Protein AF-A0A4R9EHZ3-F1 (afdb_monomer_lite)

Foldseek 3Di:
DDDDDDDDDDDDPDPDDDPPPPDPPPPPPPPPDPCDPVNDDDPDDDDDDQQAANAEWEADPVRDIHGHHQVNQDPVVVVVFFGDWAHWYAAPQKIWTWTFGPPPDQWTWIWIQHNVGDTDIDIDGDDVPRDRDFHYWDADNQRQWIWTDDDPDPPDIDIDGRPPSHPVD

pLDDT: mean 84.1, std 20.17, range [37.97, 98.62]

Sequence (169 aa):
MTPLKTSAKASAALLGAVALALASGTGARADTAPRSPGGWQESGSSTVNSLTGSQGLASRADGSLLYRGLGSIAVDLRIKGWSHIGDPDIADGHTVDAYQGGDDAKSKMFAVTTPDGKRHLYEHQLDAGEKLNNSFASVSPDNQWLVSGEWGDQSRLQVFPAPLLNPST

Structure (mmCIF, N/CA/C/O backbone):
data_AF-A0A4R9EHZ3-F1
#
_entry.id   AF-A0A4R9EHZ3-F1
#
loop_
_atom_site.group_PDB
_atom_site.id
_atom_site.type_symbol
_atom_site.label_atom_id
_atom_site.label_alt_id
_atom_site.label_comp_id
_atom_site.label_asym_id
_atom_site.label_entity_id
_atom_site.label_seq_id
_atom_site.pdbx_PDB_ins_code
_atom_site.Cartn_x
_atom_site.Cartn_y
_atom_site.Cartn_z
_atom_site.occu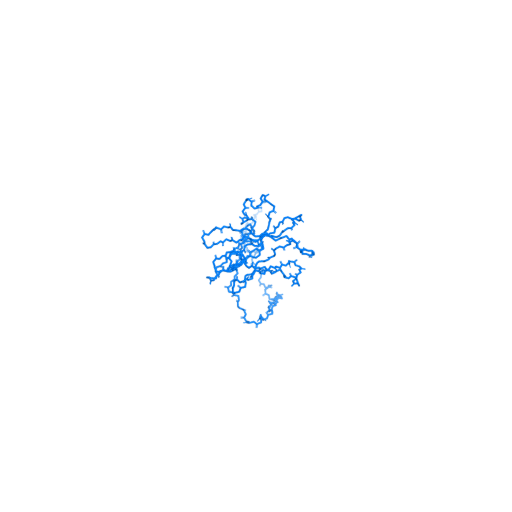pancy
_atom_site.B_iso_or_equiv
_atom_site.auth_seq_id
_atom_site.auth_comp_id
_atom_site.auth_asym_id
_atom_site.auth_atom_id
_atom_site.pdbx_PDB_model_num
ATOM 1 N N . MET A 1 1 ? 63.261 48.990 -52.509 1.00 40.75 1 MET A N 1
ATOM 2 C CA . MET A 1 1 ? 62.897 47.683 -53.098 1.00 40.75 1 MET A CA 1
ATOM 3 C C . MET A 1 1 ? 63.524 46.613 -52.228 1.00 40.75 1 MET A C 1
ATOM 5 O O . MET A 1 1 ? 64.735 46.458 -52.243 1.00 40.75 1 MET A O 1
ATOM 9 N N . THR A 1 2 ? 62.707 45.964 -51.405 1.00 37.97 2 THR A N 1
ATOM 10 C CA . THR A 1 2 ? 63.131 45.006 -50.376 1.00 37.97 2 THR A CA 1
ATOM 11 C C . THR A 1 2 ? 62.289 43.748 -50.578 1.00 37.97 2 THR A C 1
ATOM 13 O O . THR A 1 2 ? 61.068 43.892 -50.653 1.00 37.97 2 THR A O 1
ATOM 16 N N . PRO A 1 3 ? 62.859 42.537 -50.704 1.00 41.09 3 PRO A N 1
ATOM 17 C CA . PRO A 1 3 ? 62.046 41.340 -50.824 1.00 41.09 3 PRO A CA 1
ATOM 18 C C . PRO A 1 3 ? 61.682 40.838 -49.424 1.00 41.09 3 PRO A C 1
ATOM 20 O O . PRO A 1 3 ? 62.555 40.511 -48.619 1.00 41.09 3 PRO A O 1
ATOM 23 N N . LEU A 1 4 ? 60.384 40.768 -49.137 1.00 39.38 4 LEU A N 1
ATOM 24 C CA . LEU A 1 4 ? 59.866 40.064 -47.971 1.00 39.38 4 LEU A CA 1
ATOM 25 C C . LEU A 1 4 ? 59.838 38.568 -48.316 1.00 39.38 4 LEU A C 1
ATOM 27 O O . LEU A 1 4 ? 59.093 38.142 -49.197 1.00 39.38 4 LEU A O 1
ATOM 31 N N . LYS A 1 5 ? 60.689 37.772 -47.664 1.00 38.59 5 LYS A N 1
ATOM 32 C CA . LYS A 1 5 ? 60.653 36.310 -47.779 1.00 38.59 5 LYS A CA 1
ATOM 33 C C . LYS A 1 5 ? 59.481 35.781 -46.958 1.00 38.59 5 LYS A C 1
ATOM 35 O O . LYS A 1 5 ? 59.491 35.861 -45.734 1.00 38.59 5 LYS A O 1
ATOM 40 N N . THR A 1 6 ? 58.493 35.212 -47.634 1.00 49.00 6 THR A N 1
ATOM 41 C CA . THR A 1 6 ? 57.452 34.383 -47.028 1.00 49.00 6 THR A CA 1
ATOM 42 C C . THR A 1 6 ? 58.074 33.064 -46.578 1.00 49.00 6 THR A C 1
ATOM 44 O O . THR A 1 6 ? 58.763 32.387 -47.339 1.00 49.00 6 THR A O 1
ATOM 47 N N . SER A 1 7 ? 57.848 32.675 -45.330 1.00 44.94 7 SER A N 1
ATOM 48 C CA . SER A 1 7 ? 58.143 31.325 -44.853 1.00 44.94 7 SER A CA 1
ATOM 49 C C . SER A 1 7 ? 56.995 30.889 -43.964 1.00 44.94 7 SER A C 1
ATOM 51 O O . SER A 1 7 ? 56.930 31.232 -42.788 1.00 44.94 7 SER A O 1
ATOM 53 N N . ALA A 1 8 ? 56.061 30.160 -44.572 1.00 48.97 8 ALA A N 1
ATOM 54 C CA . ALA A 1 8 ? 55.054 29.404 -43.859 1.00 48.97 8 ALA A CA 1
ATOM 55 C C . ALA A 1 8 ? 55.763 28.358 -42.989 1.00 48.97 8 ALA A C 1
ATOM 57 O O . ALA A 1 8 ? 56.444 27.471 -43.505 1.00 48.97 8 ALA A O 1
ATOM 58 N N . LYS A 1 9 ? 55.614 28.463 -41.669 1.00 42.34 9 LYS A N 1
ATOM 59 C CA . LYS A 1 9 ? 55.839 27.338 -40.765 1.00 42.34 9 LYS A CA 1
ATOM 60 C C . LYS A 1 9 ? 54.541 27.066 -40.030 1.00 42.34 9 LYS A C 1
ATOM 62 O O . LYS A 1 9 ? 54.031 27.896 -39.285 1.00 42.34 9 LYS A O 1
ATOM 67 N N . ALA A 1 10 ? 54.003 25.912 -40.389 1.00 40.34 10 ALA A N 1
ATOM 68 C CA . ALA A 1 10 ? 52.761 25.342 -39.943 1.00 40.34 10 ALA A CA 1
ATOM 69 C C . ALA A 1 10 ? 52.733 25.127 -38.426 1.00 40.34 10 ALA A C 1
ATOM 71 O O . ALA A 1 10 ? 53.728 24.752 -37.809 1.00 40.34 10 ALA A O 1
ATOM 72 N N . SER A 1 11 ? 51.541 25.359 -37.882 1.00 49.00 11 SER A N 1
ATOM 73 C CA . SER A 1 11 ? 50.850 24.556 -36.877 1.00 49.00 11 SER A CA 1
ATOM 74 C C . SER A 1 11 ? 51.646 23.401 -36.265 1.00 49.00 11 SER A C 1
ATOM 76 O O . SER A 1 11 ? 51.744 22.345 -36.878 1.00 49.00 11 SER A O 1
ATOM 78 N N . ALA A 1 12 ? 52.126 23.576 -35.034 1.00 43.66 12 ALA A N 1
ATOM 79 C CA . ALA A 1 12 ? 52.355 22.489 -34.072 1.00 43.66 12 ALA A CA 1
ATOM 80 C C . ALA A 1 12 ? 52.819 23.073 -32.726 1.00 43.66 12 ALA A C 1
ATOM 82 O O . ALA A 1 12 ? 53.959 22.889 -32.316 1.00 43.66 12 ALA A O 1
ATOM 83 N N . ALA A 1 13 ? 51.961 23.828 -32.040 1.00 41.97 13 ALA A N 1
ATOM 84 C CA . ALA A 1 13 ? 52.253 24.268 -30.674 1.00 41.97 13 ALA A CA 1
ATOM 85 C C . ALA A 1 13 ? 50.963 24.470 -29.869 1.00 41.97 13 ALA A C 1
ATOM 87 O O . ALA A 1 13 ? 50.714 25.553 -29.355 1.00 41.97 13 ALA A O 1
ATOM 88 N N . LEU A 1 14 ? 50.108 23.443 -29.799 1.00 42.41 14 LEU A N 1
ATOM 89 C CA . LEU A 1 14 ? 49.039 23.405 -28.789 1.00 42.41 14 LEU A CA 1
ATOM 90 C C . LEU A 1 14 ? 48.565 21.984 -28.439 1.00 42.41 14 LEU A C 1
ATOM 92 O O . LEU A 1 14 ? 47.396 21.768 -28.147 1.00 42.41 14 LEU A O 1
ATOM 96 N N . LEU A 1 15 ? 49.462 20.998 -28.478 1.00 46.69 15 LEU A N 1
ATOM 97 C CA . LEU A 1 15 ? 49.176 19.616 -28.080 1.00 46.69 15 LEU A CA 1
ATOM 98 C C . LEU A 1 15 ? 50.402 19.055 -27.356 1.00 46.69 15 LEU A C 1
ATOM 100 O O . LEU A 1 15 ? 51.258 18.429 -27.971 1.00 46.69 15 LEU A O 1
ATOM 104 N N . GLY A 1 16 ? 50.526 19.326 -26.058 1.00 44.03 16 GLY A N 1
ATOM 105 C CA . GLY A 1 16 ? 51.594 18.715 -25.268 1.00 44.03 16 GLY A CA 1
ATOM 106 C C . GLY A 1 16 ? 51.901 19.425 -23.962 1.00 44.03 16 GLY A C 1
ATOM 107 O O . GLY A 1 16 ? 52.978 19.989 -23.851 1.00 44.03 16 GLY A O 1
ATOM 108 N N . ALA A 1 17 ? 50.970 19.404 -22.999 1.00 43.56 17 ALA A N 1
ATOM 109 C CA . ALA A 1 17 ? 51.277 19.538 -21.562 1.00 43.56 1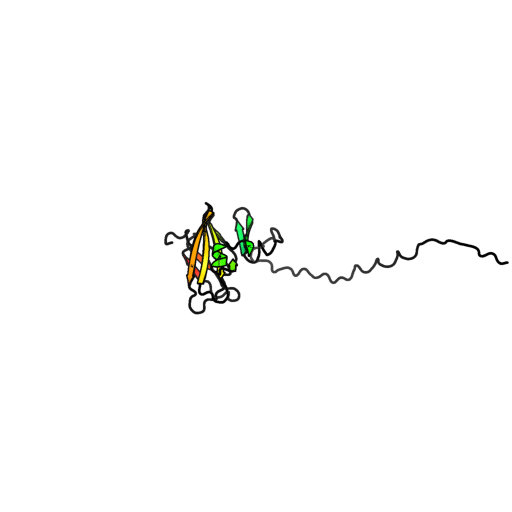7 ALA A CA 1
ATOM 110 C C . ALA A 1 17 ? 50.042 19.340 -20.649 1.00 43.56 17 ALA A C 1
ATOM 112 O O . ALA A 1 17 ? 49.888 20.051 -19.663 1.00 43.56 17 ALA A O 1
ATOM 113 N N . VAL A 1 18 ? 49.145 18.387 -20.935 1.00 44.28 18 VAL A N 1
ATOM 114 C CA . VAL A 1 18 ? 48.121 17.963 -19.950 1.00 44.28 18 VAL A CA 1
ATOM 115 C C . VAL A 1 18 ? 48.051 16.439 -19.922 1.00 44.28 18 VAL A C 1
ATOM 117 O O . VAL A 1 18 ? 47.043 15.818 -20.232 1.00 44.28 18 VAL A O 1
ATOM 120 N N . ALA A 1 19 ? 49.182 15.817 -19.615 1.00 50.03 19 ALA A N 1
ATOM 121 C CA . ALA A 1 19 ? 49.273 14.383 -19.392 1.00 50.03 19 ALA A CA 1
ATOM 122 C C . ALA A 1 19 ? 50.266 14.125 -18.257 1.00 50.03 19 ALA A C 1
ATOM 124 O O . ALA A 1 19 ? 51.340 13.605 -18.511 1.00 50.03 19 ALA A O 1
ATOM 125 N N . LEU A 1 20 ? 49.936 14.578 -17.038 1.00 44.75 20 LEU A N 1
ATOM 126 C CA . LEU A 1 20 ? 50.360 13.971 -15.762 1.00 44.75 20 LEU A CA 1
ATOM 127 C C . LEU A 1 20 ? 49.753 14.732 -14.564 1.00 44.75 20 LEU A C 1
ATOM 129 O O . LEU A 1 20 ? 50.428 15.456 -13.843 1.00 44.75 20 LEU A O 1
ATOM 133 N N . ALA A 1 21 ? 48.448 14.573 -14.348 1.00 44.84 21 ALA A N 1
ATOM 134 C CA . ALA A 1 21 ? 47.801 14.938 -13.079 1.00 44.84 21 ALA A CA 1
ATOM 135 C C . ALA A 1 21 ? 46.730 13.905 -12.677 1.00 44.84 21 ALA A C 1
ATOM 137 O O . ALA A 1 21 ? 45.713 14.236 -12.079 1.00 44.84 21 ALA A O 1
ATOM 138 N N . LEU A 1 22 ? 46.954 12.634 -13.026 1.00 49.31 22 LEU A N 1
ATOM 139 C CA . LEU A 1 22 ? 46.091 11.501 -12.679 1.00 49.31 22 LEU A CA 1
ATOM 140 C C . LEU A 1 22 ? 46.827 10.561 -11.714 1.00 49.31 22 LEU A C 1
ATOM 142 O O . LEU A 1 22 ? 47.118 9.426 -12.070 1.00 49.31 22 LEU A O 1
ATOM 146 N N . ALA A 1 23 ? 47.203 11.032 -10.521 1.00 48.16 23 ALA A N 1
ATOM 147 C CA . ALA A 1 23 ? 47.743 10.142 -9.478 1.00 48.16 23 ALA A CA 1
ATOM 148 C C . ALA A 1 23 ? 47.639 10.682 -8.038 1.00 48.16 23 ALA A C 1
ATOM 150 O O . ALA A 1 23 ? 48.362 10.231 -7.155 1.00 48.16 23 ALA A O 1
ATOM 151 N N . SER A 1 24 ? 46.753 11.640 -7.768 1.00 48.66 24 SER A N 1
ATOM 152 C CA . SER A 1 24 ? 46.490 12.103 -6.395 1.00 48.66 24 SER A CA 1
ATOM 153 C C . SER A 1 24 ? 45.039 12.533 -6.195 1.00 48.66 24 SER A C 1
ATOM 155 O O . SER A 1 24 ? 44.727 13.388 -5.372 1.00 48.66 24 SER A O 1
ATOM 157 N N . GLY A 1 25 ? 44.124 11.883 -6.920 1.00 43.53 25 GLY A N 1
ATOM 158 C CA . GLY A 1 25 ? 42.756 11.767 -6.445 1.00 43.53 25 GLY A CA 1
ATOM 159 C C . GLY A 1 25 ? 42.803 10.880 -5.214 1.00 43.53 25 GLY A C 1
ATOM 160 O O . GLY A 1 25 ? 43.018 9.676 -5.335 1.00 43.53 25 GLY A O 1
ATOM 161 N N . THR A 1 26 ? 42.671 11.483 -4.036 1.00 49.22 26 THR A N 1
ATOM 162 C CA . THR A 1 26 ? 42.227 10.796 -2.827 1.00 49.22 26 THR A CA 1
ATOM 163 C C . THR A 1 26 ? 41.077 9.893 -3.237 1.00 49.22 26 THR A C 1
ATOM 165 O O . THR A 1 26 ? 39.981 10.384 -3.508 1.00 49.22 26 THR A O 1
ATOM 168 N N . GLY A 1 27 ? 41.349 8.594 -3.380 1.00 43.34 27 GLY A N 1
ATOM 169 C CA . GLY A 1 27 ? 40.298 7.618 -3.565 1.00 43.34 27 GLY A CA 1
ATOM 170 C C . GLY A 1 27 ? 39.350 7.851 -2.410 1.00 43.34 27 GLY A C 1
ATOM 171 O O . GLY A 1 27 ? 39.740 7.647 -1.258 1.00 43.34 27 GLY A O 1
ATOM 172 N N . ALA A 1 28 ? 38.155 8.362 -2.708 1.00 44.94 28 ALA A N 1
ATOM 173 C CA . ALA A 1 28 ? 37.038 8.197 -1.811 1.00 44.94 28 ALA A CA 1
ATOM 174 C C . ALA A 1 28 ? 37.036 6.697 -1.549 1.00 44.94 28 ALA A C 1
ATOM 176 O O . ALA A 1 28 ? 36.801 5.900 -2.461 1.00 44.94 28 ALA A O 1
ATOM 177 N N . ARG A 1 29 ? 37.475 6.303 -0.350 1.00 43.75 29 ARG A N 1
ATOM 178 C CA . ARG A 1 29 ? 37.232 4.951 0.110 1.00 43.75 29 ARG A CA 1
ATOM 179 C C . ARG A 1 29 ? 35.731 4.826 -0.053 1.00 43.75 29 ARG A C 1
ATOM 181 O O . ARG A 1 29 ? 35.003 5.630 0.520 1.00 43.75 29 ARG A O 1
ATOM 188 N N . ALA A 1 30 ? 35.290 3.925 -0.926 1.00 53.41 30 ALA A N 1
ATOM 189 C CA . ALA A 1 30 ? 33.935 3.435 -0.831 1.00 53.41 30 ALA A CA 1
ATOM 190 C C . ALA A 1 30 ? 33.849 2.957 0.614 1.00 53.41 30 ALA A C 1
ATOM 192 O O . ALA A 1 30 ? 34.509 1.976 0.969 1.00 53.41 30 ALA A O 1
ATOM 193 N N . ASP A 1 31 ? 33.208 3.756 1.467 1.00 44.41 31 ASP A N 1
ATOM 194 C CA . ASP A 1 31 ? 32.930 3.362 2.829 1.00 44.41 31 ASP A CA 1
ATOM 195 C C . ASP A 1 31 ? 32.247 2.018 2.674 1.00 44.41 31 ASP A C 1
ATOM 197 O O . ASP A 1 31 ? 31.204 1.910 2.027 1.00 44.41 31 ASP A O 1
ATOM 201 N N . THR A 1 32 ? 32.924 0.963 3.124 1.00 54.38 32 THR A N 1
ATOM 202 C CA . THR A 1 32 ? 32.357 -0.373 3.125 1.00 54.38 32 THR A CA 1
ATOM 203 C C . THR A 1 32 ? 31.079 -0.242 3.922 1.00 54.38 32 THR A C 1
ATOM 205 O O . THR A 1 32 ? 31.148 -0.101 5.147 1.00 54.38 32 THR A O 1
ATOM 208 N N . ALA A 1 33 ? 29.939 -0.208 3.224 1.00 59.84 33 ALA A N 1
ATOM 209 C CA . ALA A 1 33 ? 28.634 -0.213 3.851 1.00 59.84 33 ALA A CA 1
ATOM 210 C C . ALA A 1 33 ? 28.666 -1.303 4.931 1.00 59.84 33 ALA A C 1
ATOM 212 O O . ALA A 1 33 ? 29.291 -2.352 4.697 1.00 59.84 33 ALA A O 1
ATOM 213 N N . PRO A 1 34 ? 28.094 -1.059 6.124 1.00 56.75 34 PRO A N 1
ATOM 214 C CA . PRO A 1 34 ? 28.111 -2.041 7.195 1.00 56.75 34 PRO A CA 1
ATOM 215 C C . PRO A 1 34 ? 27.743 -3.404 6.617 1.00 56.75 34 PRO A C 1
ATOM 217 O O . PRO A 1 34 ? 26.736 -3.503 5.912 1.00 56.75 34 PRO A O 1
ATOM 220 N N . ARG A 1 35 ? 28.577 -4.432 6.854 1.00 57.06 35 ARG A N 1
ATOM 221 C CA . ARG A 1 35 ? 28.226 -5.799 6.453 1.00 57.06 35 ARG A CA 1
ATOM 222 C C . ARG A 1 35 ? 26.860 -6.068 7.049 1.00 57.06 35 ARG A C 1
ATOM 224 O O . ARG A 1 35 ? 26.693 -6.088 8.266 1.00 57.06 35 ARG A O 1
ATOM 231 N N . SER A 1 36 ? 25.890 -6.182 6.165 1.00 63.94 36 SER A N 1
ATOM 232 C CA . SER A 1 36 ? 24.513 -6.396 6.531 1.00 63.94 36 SER A CA 1
ATOM 233 C C . SER A 1 36 ? 24.427 -7.703 7.342 1.00 63.94 36 SER A C 1
ATOM 235 O O . SER A 1 36 ? 25.203 -8.628 7.073 1.00 63.94 36 SER A O 1
ATOM 237 N N . PRO A 1 37 ? 23.533 -7.812 8.344 1.00 65.25 37 PRO A N 1
ATOM 238 C CA . PRO A 1 37 ? 23.570 -8.903 9.328 1.00 65.25 37 PRO A CA 1
ATOM 239 C C . PRO A 1 37 ? 23.541 -10.324 8.736 1.00 65.25 37 PRO A C 1
ATOM 241 O O . PRO A 1 37 ? 23.939 -11.270 9.407 1.00 65.25 37 PRO A O 1
ATOM 244 N N . GLY A 1 38 ? 23.089 -10.472 7.485 1.00 70.31 38 GLY A N 1
ATOM 245 C CA . GLY A 1 38 ? 22.983 -11.743 6.764 1.00 70.31 38 GLY A CA 1
ATOM 246 C C . GLY A 1 38 ? 23.836 -11.867 5.497 1.00 70.31 38 GLY A C 1
ATOM 247 O O . GLY A 1 38 ? 23.620 -12.803 4.738 1.00 70.31 38 GLY A O 1
ATOM 248 N N . GLY A 1 39 ? 24.772 -10.950 5.219 1.00 83.56 39 GLY A N 1
ATOM 249 C CA . GLY A 1 39 ? 25.579 -11.021 3.990 1.00 83.56 39 GLY A CA 1
ATOM 250 C C . GLY A 1 39 ? 24.793 -10.706 2.712 1.00 83.56 39 GLY A C 1
ATOM 251 O O . GLY A 1 39 ? 25.053 -11.303 1.668 1.00 83.56 39 GLY A O 1
ATOM 252 N N . TRP A 1 40 ? 23.839 -9.774 2.803 1.00 83.50 40 TRP A N 1
ATOM 253 C CA . TRP A 1 40 ? 23.066 -9.269 1.669 1.00 83.50 40 TRP A CA 1
ATOM 254 C C . TRP A 1 40 ? 23.993 -8.847 0.525 1.00 83.50 40 TRP A C 1
ATOM 256 O O . TRP A 1 40 ? 24.943 -8.093 0.739 1.00 83.50 40 TRP A O 1
ATOM 266 N N . GLN A 1 41 ? 23.691 -9.340 -0.672 1.00 83.94 41 GLN A N 1
ATOM 267 C CA . GLN A 1 41 ? 24.351 -8.962 -1.916 1.00 83.94 41 GLN A CA 1
ATOM 268 C C . GLN A 1 41 ? 23.403 -8.065 -2.703 1.00 83.94 41 GLN A C 1
ATOM 270 O O . GLN A 1 41 ? 22.206 -8.349 -2.776 1.00 83.94 41 GLN A O 1
ATOM 275 N N . GLU A 1 42 ? 23.930 -6.995 -3.288 1.00 85.44 42 GLU A N 1
ATOM 276 C CA . GLU A 1 42 ? 23.159 -6.178 -4.220 1.00 85.44 42 GLU A CA 1
ATOM 277 C C . GLU A 1 42 ? 22.735 -7.044 -5.414 1.00 85.44 42 GLU A C 1
ATOM 279 O O . GLU A 1 42 ? 23.574 -7.649 -6.082 1.00 85.44 42 GLU A O 1
ATOM 284 N N . SER A 1 43 ? 21.428 -7.129 -5.666 1.00 84.06 43 SER A N 1
ATOM 285 C CA . SER A 1 43 ? 20.878 -7.837 -6.829 1.00 84.06 43 SER A CA 1
ATOM 286 C C . SER A 1 43 ? 20.761 -6.936 -8.061 1.00 84.06 43 SER A C 1
ATOM 288 O O . SER A 1 43 ? 20.693 -7.439 -9.182 1.00 84.06 43 SER A O 1
ATOM 290 N N . GLY A 1 44 ? 20.764 -5.614 -7.870 1.00 86.44 44 GLY A N 1
ATOM 291 C CA . GLY A 1 44 ? 20.754 -4.619 -8.935 1.00 86.44 44 GLY A CA 1
ATOM 292 C C . GLY A 1 44 ? 20.340 -3.228 -8.456 1.00 86.44 44 GLY A C 1
ATOM 293 O O . GLY A 1 44 ? 19.983 -3.025 -7.297 1.00 86.44 44 GLY A O 1
ATOM 294 N N . SER A 1 45 ? 20.350 -2.278 -9.393 1.00 89.69 45 SER A N 1
ATOM 295 C CA . SER A 1 45 ? 19.926 -0.894 -9.187 1.00 89.69 45 SER A CA 1
ATOM 296 C C . SER A 1 45 ? 19.228 -0.359 -10.438 1.00 89.69 45 SER A C 1
ATOM 298 O O . SER A 1 45 ? 19.534 -0.761 -11.563 1.00 89.69 45 SER A O 1
ATOM 300 N N . SER A 1 46 ? 18.270 0.545 -10.246 1.00 88.38 46 SER A N 1
ATOM 301 C CA . SER A 1 46 ? 17.471 1.132 -11.323 1.00 88.38 46 SER A CA 1
ATOM 302 C C . SER A 1 46 ? 17.122 2.582 -11.016 1.00 88.38 46 SER A C 1
ATOM 304 O O . SER A 1 46 ? 16.857 2.926 -9.866 1.00 88.38 46 SER A O 1
ATOM 306 N N . THR A 1 47 ? 17.038 3.417 -12.050 1.00 92.44 47 THR A N 1
ATOM 307 C CA . THR A 1 47 ? 16.476 4.769 -11.954 1.00 92.44 47 THR A CA 1
ATOM 308 C C . THR A 1 47 ? 15.119 4.799 -12.638 1.00 92.44 47 THR A C 1
ATOM 310 O O . THR A 1 47 ? 14.991 4.396 -13.793 1.00 92.44 47 THR A O 1
ATOM 313 N N . VAL A 1 48 ? 14.112 5.304 -11.932 1.00 92.50 48 VAL A N 1
ATOM 314 C CA . VAL A 1 48 ? 12.740 5.431 -12.430 1.00 92.50 48 VAL A CA 1
ATOM 315 C C . VAL A 1 48 ? 12.282 6.883 -12.362 1.00 92.50 48 VAL A C 1
ATOM 317 O O . VAL A 1 48 ? 12.769 7.671 -11.553 1.00 92.50 48 VAL A O 1
ATOM 320 N N . ASN A 1 49 ? 11.351 7.259 -13.240 1.00 94.31 49 ASN A N 1
ATOM 321 C CA . ASN A 1 49 ? 10.774 8.598 -13.223 1.00 94.31 49 ASN A CA 1
ATOM 322 C C . ASN A 1 49 ? 9.939 8.788 -11.946 1.00 94.31 49 ASN A C 1
ATOM 324 O O . ASN A 1 49 ? 9.070 7.967 -11.654 1.00 94.31 49 ASN A O 1
ATOM 328 N N . SER A 1 50 ? 10.144 9.889 -11.222 1.00 89.75 50 SER A N 1
ATOM 329 C CA . SER A 1 50 ? 9.421 10.171 -9.974 1.00 89.75 50 SER A CA 1
ATOM 330 C C . SER A 1 50 ? 7.903 10.303 -10.148 1.00 89.75 50 SER A C 1
ATOM 332 O O . SER A 1 50 ? 7.162 10.099 -9.193 1.00 89.75 50 SER A O 1
ATOM 334 N N . LEU A 1 51 ? 7.406 10.603 -11.353 1.00 94.00 51 LEU A N 1
ATOM 335 C CA . LEU A 1 51 ? 5.973 10.574 -11.652 1.00 94.00 51 LEU A CA 1
ATOM 336 C C . LEU A 1 51 ? 5.398 9.159 -11.497 1.00 94.00 51 LEU A C 1
ATOM 338 O O . LEU A 1 51 ? 4.264 9.013 -11.052 1.00 94.00 51 LEU A O 1
ATOM 342 N N . THR A 1 52 ? 6.164 8.123 -11.843 1.00 92.31 52 THR A N 1
ATOM 343 C CA . THR A 1 52 ? 5.706 6.723 -11.887 1.00 92.31 52 THR A CA 1
ATOM 344 C C . THR A 1 52 ? 6.262 5.854 -10.759 1.00 92.31 52 THR A C 1
ATOM 346 O O . THR A 1 52 ? 5.643 4.857 -10.409 1.00 92.31 52 THR A O 1
ATOM 349 N N . GLY A 1 53 ? 7.404 6.223 -10.183 1.00 87.44 53 GLY A N 1
ATOM 350 C CA . GLY A 1 53 ? 8.040 5.529 -9.065 1.00 87.44 53 GLY A CA 1
ATOM 351 C C . GLY A 1 53 ? 8.666 6.532 -8.120 1.00 87.44 53 GLY A C 1
ATOM 352 O O . GLY A 1 53 ? 9.865 6.771 -8.176 1.00 87.44 53 GLY A O 1
ATOM 353 N N . SER A 1 54 ? 7.809 7.185 -7.335 1.00 88.38 54 SER A N 1
ATOM 354 C CA . SER A 1 54 ? 8.205 8.180 -6.345 1.00 88.38 54 SER A CA 1
ATOM 355 C C . SER A 1 54 ? 8.764 7.462 -5.115 1.00 88.38 54 SER A C 1
ATOM 357 O O . SER A 1 54 ? 9.865 6.930 -5.179 1.00 88.38 54 SER A O 1
ATOM 359 N N . GLN A 1 55 ? 8.025 7.445 -4.008 1.00 86.50 55 GLN A N 1
ATOM 360 C CA . GLN A 1 55 ? 8.471 6.827 -2.765 1.00 86.50 55 GLN A CA 1
ATOM 361 C C . GLN A 1 55 ? 8.010 5.381 -2.622 1.00 86.50 55 GLN A C 1
ATOM 363 O O . GLN A 1 55 ? 8.687 4.648 -1.929 1.00 86.50 55 GLN A O 1
ATOM 368 N N . GLY A 1 56 ? 6.921 4.959 -3.275 1.00 93.56 56 GLY A N 1
ATOM 369 C CA . GLY A 1 56 ? 6.388 3.615 -3.070 1.00 93.56 56 GLY A CA 1
ATOM 370 C C . GLY A 1 56 ? 7.082 2.543 -3.911 1.00 93.56 56 GLY A C 1
ATOM 371 O O . GLY A 1 56 ? 7.106 2.631 -5.147 1.00 93.56 56 GLY A O 1
ATOM 372 N N . LEU A 1 57 ? 7.581 1.505 -3.240 1.00 95.81 57 LEU A N 1
ATOM 373 C CA . LEU A 1 57 ? 8.229 0.340 -3.833 1.00 95.81 57 LEU A CA 1
ATOM 374 C C . LEU A 1 57 ? 7.805 -0.969 -3.147 1.00 95.81 57 LEU A C 1
A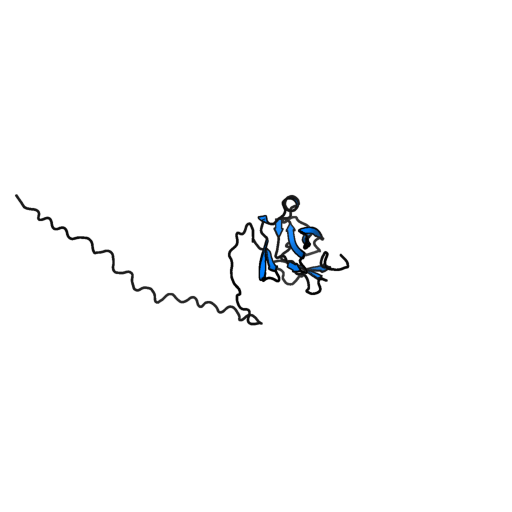TOM 376 O O . LEU A 1 57 ? 7.864 -1.083 -1.930 1.00 95.81 57 LEU A O 1
ATOM 380 N N . ALA A 1 58 ? 7.462 -1.986 -3.938 1.00 96.69 58 ALA A N 1
ATOM 381 C CA . ALA A 1 58 ? 7.330 -3.366 -3.465 1.00 96.69 58 ALA A CA 1
ATOM 382 C C . ALA A 1 58 ? 8.032 -4.347 -4.401 1.00 96.69 58 ALA A C 1
ATOM 384 O O . ALA A 1 58 ? 8.175 -4.096 -5.601 1.00 96.69 58 ALA A O 1
ATOM 385 N N . SER A 1 59 ? 8.409 -5.500 -3.859 1.00 93.44 59 SER A N 1
ATOM 386 C CA . SER A 1 59 ? 8.958 -6.618 -4.627 1.00 93.44 59 SER A CA 1
ATOM 387 C C . SER A 1 59 ? 7.890 -7.681 -4.851 1.00 93.44 59 SER A C 1
ATOM 389 O O . SER A 1 59 ? 7.144 -8.025 -3.939 1.00 93.44 59 SER A O 1
ATOM 391 N N . ARG A 1 60 ? 7.832 -8.241 -6.059 1.00 93.62 60 ARG A N 1
ATOM 392 C CA . ARG A 1 60 ? 7.048 -9.447 -6.350 1.00 93.62 60 ARG A CA 1
ATOM 393 C C . ARG A 1 60 ? 7.867 -10.705 -6.088 1.00 93.62 60 ARG A C 1
ATOM 395 O O . ARG A 1 60 ? 9.095 -10.680 -6.090 1.00 93.62 60 ARG A O 1
ATOM 402 N N . ALA A 1 61 ? 7.170 -11.832 -5.952 1.00 90.62 61 ALA A N 1
ATOM 403 C CA . ALA A 1 61 ? 7.785 -13.150 -5.790 1.00 90.62 61 ALA A CA 1
ATOM 404 C C . ALA A 1 61 ? 8.684 -13.563 -6.974 1.00 90.62 61 ALA A C 1
ATOM 406 O O . ALA A 1 61 ? 9.612 -14.345 -6.792 1.00 90.62 61 ALA A O 1
ATOM 407 N N . ASP A 1 62 ? 8.437 -13.028 -8.174 1.00 91.69 62 ASP A N 1
ATOM 408 C CA . ASP A 1 62 ? 9.276 -13.246 -9.361 1.00 91.69 62 ASP A CA 1
ATOM 409 C C . ASP A 1 62 ? 10.513 -12.325 -9.419 1.00 91.69 62 ASP A C 1
ATOM 411 O O . ASP A 1 62 ? 11.264 -12.356 -10.393 1.00 91.69 62 ASP A O 1
ATOM 415 N N . GLY A 1 63 ? 10.731 -11.499 -8.389 1.00 89.88 63 GLY A N 1
ATOM 416 C CA . GLY A 1 63 ? 11.830 -10.538 -8.301 1.00 89.88 63 GLY A CA 1
ATOM 417 C C . GLY A 1 63 ? 11.596 -9.229 -9.060 1.00 89.88 63 GLY 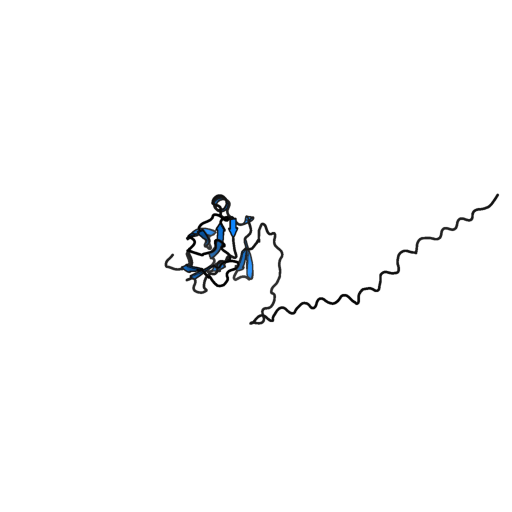A C 1
ATOM 418 O O . GLY A 1 63 ? 12.434 -8.331 -8.986 1.00 89.88 63 GLY A O 1
ATOM 419 N N . SER A 1 64 ? 10.476 -9.082 -9.774 1.00 91.88 64 SER A N 1
ATOM 420 C CA . SER A 1 64 ? 10.121 -7.818 -10.414 1.00 91.88 64 SER A CA 1
ATOM 421 C C . SER A 1 64 ? 9.632 -6.790 -9.393 1.00 91.88 64 SER A C 1
ATOM 423 O O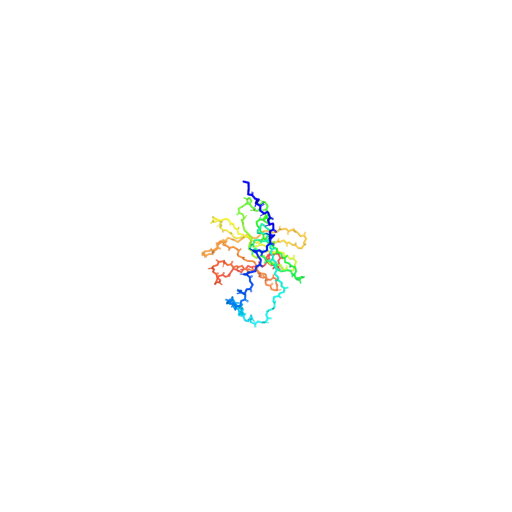 . SER A 1 64 ? 9.070 -7.127 -8.349 1.00 91.88 64 SER A O 1
ATOM 425 N N . LEU A 1 65 ? 9.822 -5.510 -9.704 1.00 94.00 65 LEU A N 1
ATOM 426 C CA . LEU A 1 65 ? 9.473 -4.413 -8.807 1.00 94.00 65 LEU A CA 1
ATOM 427 C C . LEU A 1 65 ? 8.134 -3.774 -9.185 1.00 94.00 65 LEU A C 1
ATOM 429 O O . LEU A 1 65 ? 7.757 -3.662 -10.356 1.00 94.00 65 LEU A O 1
ATOM 433 N N . LEU A 1 66 ? 7.387 -3.363 -8.169 1.00 96.06 66 LEU A N 1
ATOM 434 C CA . LEU A 1 66 ? 6.205 -2.531 -8.285 1.00 96.06 66 LEU A CA 1
ATOM 435 C C . LEU A 1 66 ? 6.533 -1.135 -7.779 1.00 96.06 66 LEU A C 1
ATOM 437 O O . LEU A 1 66 ? 6.877 -0.966 -6.617 1.00 96.06 66 LEU A O 1
ATOM 441 N N . TYR A 1 67 ? 6.344 -0.144 -8.641 1.00 96.88 67 TYR A N 1
ATOM 442 C CA . TYR A 1 67 ? 6.526 1.254 -8.288 1.00 96.88 67 TYR A CA 1
ATOM 443 C C . TYR A 1 67 ? 5.184 1.966 -8.136 1.00 96.88 67 TYR A C 1
ATOM 445 O O . TYR A 1 67 ? 4.223 1.697 -8.874 1.00 96.88 67 TYR A O 1
ATOM 453 N N . ARG A 1 68 ? 5.144 2.906 -7.192 1.00 97.25 68 ARG A N 1
ATOM 454 C CA . ARG A 1 68 ? 4.055 3.860 -7.014 1.00 97.25 68 ARG A CA 1
ATOM 455 C C . ARG A 1 68 ? 4.592 5.279 -7.016 1.00 97.25 68 ARG A C 1
ATOM 457 O O . ARG A 1 68 ? 5.519 5.638 -6.293 1.00 97.25 68 ARG A O 1
ATOM 464 N N . GLY A 1 69 ? 3.999 6.103 -7.867 1.00 95.69 69 GLY A N 1
ATOM 465 C CA . GLY A 1 69 ? 4.261 7.533 -7.934 1.00 95.69 69 GLY A CA 1
ATOM 466 C C . GLY A 1 69 ? 2.971 8.332 -8.014 1.00 95.69 69 GLY A C 1
ATOM 467 O O . GLY A 1 69 ? 1.870 7.788 -7.928 1.00 95.69 69 GLY A O 1
ATOM 468 N N . LEU A 1 70 ? 3.104 9.641 -8.225 1.00 94.12 70 LEU A N 1
ATOM 469 C CA . LEU A 1 70 ? 1.955 10.540 -8.369 1.00 94.12 70 LEU A CA 1
ATOM 470 C C . LEU A 1 70 ? 1.011 10.109 -9.501 1.00 94.12 70 LEU A C 1
ATOM 472 O O . LEU A 1 70 ? -0.203 10.213 -9.362 1.00 94.12 70 LEU A O 1
ATOM 476 N N . GLY A 1 71 ? 1.558 9.581 -10.598 1.00 95.81 71 GLY A N 1
ATOM 477 C CA . GLY A 1 71 ? 0.794 9.054 -11.729 1.00 95.81 71 GLY A CA 1
ATOM 478 C C . GLY A 1 71 ? 0.098 7.718 -11.454 1.00 95.81 71 GLY A C 1
ATOM 479 O O . GLY A 1 71 ? -0.713 7.288 -12.267 1.00 95.81 71 GLY A O 1
ATOM 480 N N . SER A 1 72 ? 0.395 7.055 -10.331 1.00 96.44 72 SER A N 1
ATOM 481 C CA . SER A 1 72 ? -0.267 5.811 -9.914 1.00 96.44 72 SER A CA 1
ATOM 482 C C . SER A 1 72 ? -1.544 6.056 -9.106 1.00 96.44 72 SER A C 1
ATOM 484 O O . SER A 1 72 ? -2.352 5.141 -8.955 1.00 96.44 72 SER A O 1
ATOM 486 N N . ILE A 1 73 ? -1.736 7.272 -8.584 1.00 96.56 73 ILE A N 1
ATOM 487 C CA . ILE A 1 73 ? -2.930 7.652 -7.825 1.00 96.56 73 ILE A CA 1
ATOM 488 C C . ILE A 1 73 ? -4.117 7.698 -8.784 1.00 96.56 73 ILE A C 1
ATOM 490 O O . ILE A 1 73 ? -4.121 8.455 -9.756 1.00 96.56 73 ILE A O 1
ATOM 494 N N . ALA A 1 74 ? -5.149 6.908 -8.496 1.00 95.00 74 ALA A N 1
ATOM 495 C CA . ALA A 1 74 ? -6.366 6.926 -9.295 1.00 95.00 74 ALA A CA 1
ATOM 496 C C . ALA A 1 74 ? -7.041 8.306 -9.237 1.00 95.00 74 ALA A C 1
ATOM 498 O O . ALA A 1 74 ? -7.103 8.930 -8.178 1.00 95.00 74 ALA A O 1
ATOM 499 N N . VAL A 1 75 ? -7.545 8.792 -10.375 1.00 96.31 75 VAL A N 1
ATOM 500 C CA . VAL A 1 75 ? -8.084 10.160 -10.499 1.00 96.31 75 VAL A CA 1
ATOM 501 C C . VAL A 1 75 ? -9.223 10.417 -9.512 1.00 96.31 75 VAL A C 1
ATOM 503 O O . VAL A 1 75 ? -9.275 11.477 -8.894 1.00 96.31 75 VAL A O 1
ATOM 506 N N . ASP A 1 76 ? -10.106 9.441 -9.317 1.00 96.50 76 ASP A N 1
ATOM 507 C CA . ASP A 1 76 ? -11.208 9.524 -8.360 1.00 96.50 76 ASP A CA 1
ATOM 508 C C . ASP A 1 76 ? -10.710 9.633 -6.910 1.00 96.50 76 ASP A C 1
ATOM 510 O O . ASP A 1 76 ? -11.268 10.396 -6.121 1.00 96.50 76 ASP A O 1
ATOM 514 N N . LEU A 1 77 ? -9.622 8.939 -6.565 1.00 96.50 77 LEU A N 1
ATOM 515 C CA . LEU A 1 77 ? -8.978 9.048 -5.256 1.00 96.50 77 LEU A CA 1
ATOM 516 C C . LEU A 1 77 ? -8.244 10.382 -5.099 1.00 96.50 77 LEU A C 1
ATOM 518 O O . LEU A 1 77 ? -8.318 10.997 -4.036 1.00 96.50 77 LEU A O 1
ATOM 522 N N . ARG A 1 78 ? -7.609 10.883 -6.163 1.00 95.62 78 ARG A N 1
ATOM 523 C CA . ARG A 1 78 ? -6.964 12.201 -6.149 1.00 95.62 78 ARG A CA 1
ATOM 524 C C . ARG A 1 78 ? -7.969 13.319 -5.897 1.00 95.62 78 ARG A C 1
ATOM 526 O O . ARG A 1 78 ? -7.687 14.217 -5.109 1.00 95.62 78 ARG A O 1
ATOM 533 N N . ILE A 1 79 ? -9.138 13.256 -6.537 1.00 96.25 79 ILE A N 1
ATOM 534 C CA . ILE A 1 79 ? -10.234 14.217 -6.334 1.00 96.25 79 ILE A CA 1
ATOM 535 C C . ILE A 1 79 ? -10.741 14.175 -4.885 1.00 96.25 79 ILE A C 1
ATOM 537 O O . ILE A 1 79 ? -11.094 15.214 -4.335 1.00 96.25 79 ILE A O 1
ATOM 541 N N . LYS A 1 80 ? -10.719 13.001 -4.243 1.00 95.25 80 LYS A N 1
ATOM 542 C CA . LYS A 1 80 ? -11.048 12.829 -2.817 1.00 95.25 80 LYS A CA 1
ATOM 543 C C . LYS A 1 80 ? -9.948 13.305 -1.855 1.00 95.25 80 LYS A C 1
ATOM 545 O O . LYS A 1 80 ? -10.124 13.192 -0.649 1.00 95.25 80 LYS A O 1
ATOM 550 N N . GLY A 1 81 ? -8.832 13.832 -2.362 1.00 95.56 81 GLY A N 1
ATOM 551 C CA . GLY A 1 81 ? -7.747 14.388 -1.549 1.00 95.56 81 GLY A CA 1
ATOM 552 C C . GLY A 1 81 ? -6.601 13.419 -1.245 1.00 95.56 81 GLY A C 1
ATOM 553 O O . GLY A 1 81 ? -5.638 13.814 -0.589 1.00 95.56 81 GLY A O 1
ATOM 554 N N . TRP A 1 82 ? -6.642 12.181 -1.748 1.00 96.44 82 TRP A N 1
ATOM 555 C CA . TRP A 1 82 ? -5.525 11.245 -1.614 1.00 96.44 82 TRP A CA 1
ATOM 556 C C . TRP A 1 82 ? -4.363 11.678 -2.503 1.00 96.44 82 TRP A C 1
ATOM 558 O O . TRP A 1 82 ? -4.514 11.851 -3.716 1.00 96.44 82 TRP A O 1
ATOM 568 N N . SER A 1 83 ? -3.199 11.899 -1.898 1.00 93.81 83 SER A N 1
ATOM 569 C CA . SER A 1 83 ? -2.140 12.682 -2.527 1.00 93.81 83 SER A CA 1
ATOM 570 C C . SER A 1 83 ? -0.809 11.961 -2.697 1.00 93.81 83 SER A C 1
ATOM 572 O O . SER A 1 83 ? -0.006 12.377 -3.537 1.00 93.81 83 SER A O 1
ATOM 574 N N . HIS A 1 84 ? -0.616 10.872 -1.957 1.00 95.31 84 HIS A N 1
ATOM 575 C CA . HIS A 1 84 ? 0.618 10.106 -1.900 1.00 95.31 84 HIS A CA 1
ATOM 576 C C . HIS A 1 84 ? 0.320 8.618 -1.673 1.00 95.31 84 HIS A C 1
ATOM 578 O O . HIS A 1 84 ? -0.709 8.279 -1.088 1.00 95.31 84 HIS A O 1
ATOM 584 N N . ILE A 1 85 ? 1.220 7.749 -2.139 1.00 97.06 85 ILE A N 1
ATOM 585 C CA . ILE A 1 85 ? 1.217 6.307 -1.871 1.00 97.06 85 ILE A CA 1
ATOM 586 C C . ILE A 1 85 ? 2.603 5.967 -1.315 1.00 97.06 85 ILE A C 1
ATOM 588 O O . ILE A 1 85 ? 3.596 6.222 -2.000 1.00 97.06 85 ILE A O 1
ATOM 592 N N . GLY A 1 86 ? 2.656 5.446 -0.089 1.00 96.38 86 GLY A N 1
ATOM 593 C CA . GLY A 1 86 ? 3.874 4.909 0.522 1.00 96.38 86 GLY A CA 1
ATOM 594 C C . GLY A 1 86 ? 4.303 3.579 -0.100 1.00 96.38 86 GLY A C 1
ATOM 595 O O . GLY A 1 86 ? 3.808 3.194 -1.161 1.00 96.38 86 GLY A O 1
ATOM 596 N N . ASP A 1 87 ? 5.210 2.864 0.560 1.00 97.44 87 ASP A N 1
ATOM 597 C CA . ASP A 1 87 ? 5.632 1.534 0.114 1.00 97.44 87 ASP A CA 1
ATOM 598 C C . ASP A 1 87 ? 4.449 0.555 0.160 1.00 97.44 87 ASP A C 1
ATOM 600 O O . ASP A 1 87 ? 3.869 0.349 1.230 1.00 97.44 87 ASP A O 1
ATOM 604 N N . PRO A 1 88 ? 4.025 -0.018 -0.980 1.00 98.19 88 PRO A N 1
ATOM 605 C CA . PRO A 1 88 ? 3.015 -1.057 -0.967 1.00 98.19 88 PRO A CA 1
ATOM 606 C C . PRO A 1 88 ? 3.590 -2.383 -0.461 1.00 98.19 88 PRO A C 1
ATOM 608 O O . PRO A 1 88 ? 4.801 -2.553 -0.343 1.00 98.19 88 PRO A O 1
ATOM 611 N N . ASP A 1 89 ? 2.708 -3.359 -0.266 1.00 98.19 89 ASP A N 1
ATOM 612 C CA . ASP A 1 89 ? 3.101 -4.767 -0.167 1.00 98.19 89 ASP A CA 1
ATOM 613 C C . ASP A 1 89 ? 2.292 -5.633 -1.133 1.00 98.19 89 ASP A C 1
ATOM 615 O O . ASP A 1 89 ? 1.230 -5.226 -1.622 1.00 98.19 89 ASP A O 1
ATOM 619 N N . ILE A 1 90 ? 2.806 -6.825 -1.426 1.00 98.31 90 ILE A N 1
ATOM 620 C CA . ILE A 1 90 ? 2.156 -7.818 -2.274 1.00 98.31 90 ILE A CA 1
ATOM 621 C C . ILE A 1 90 ? 2.109 -9.154 -1.533 1.00 98.31 90 ILE A C 1
ATOM 623 O O . ILE A 1 90 ? 3.130 -9.818 -1.372 1.00 98.31 90 ILE A O 1
ATOM 627 N N . ALA A 1 91 ? 0.907 -9.585 -1.155 1.00 97.19 91 ALA A N 1
ATOM 628 C CA . ALA A 1 91 ? 0.678 -10.833 -0.431 1.00 97.19 91 ALA A CA 1
ATOM 629 C C . ALA A 1 91 ? -0.454 -11.630 -1.080 1.00 97.19 91 ALA A C 1
ATOM 631 O O . ALA A 1 91 ? -1.511 -11.086 -1.385 1.00 97.19 91 ALA A O 1
ATOM 632 N N . ASP A 1 92 ? -0.213 -12.917 -1.339 1.00 95.62 92 ASP A N 1
ATOM 633 C CA . ASP A 1 92 ? -1.174 -13.820 -1.995 1.00 95.62 92 ASP A CA 1
ATOM 634 C C . ASP A 1 92 ? -1.801 -13.225 -3.278 1.00 95.62 92 ASP A C 1
ATOM 636 O O . ASP A 1 92 ? -3.010 -13.246 -3.503 1.00 95.62 92 ASP A O 1
ATOM 640 N N . GLY A 1 93 ? -0.968 -12.565 -4.091 1.00 95.62 93 GLY A N 1
ATOM 641 C CA . GLY A 1 93 ? -1.381 -11.878 -5.320 1.00 95.62 93 GLY A CA 1
ATOM 642 C C . GLY A 1 93 ? -2.157 -10.566 -5.123 1.00 95.62 93 GLY A C 1
ATOM 643 O O . GLY A 1 93 ? -2.410 -9.871 -6.106 1.00 95.62 93 GLY A O 1
ATOM 644 N N . HIS A 1 94 ? -2.496 -10.192 -3.889 1.00 98.00 94 HIS A N 1
ATOM 645 C CA . HIS A 1 94 ? -3.119 -8.915 -3.560 1.00 98.00 94 HIS A CA 1
ATOM 646 C C . HIS A 1 94 ? -2.052 -7.835 -3.422 1.00 98.00 94 HIS A C 1
ATOM 648 O O . HIS A 1 94 ? -1.038 -8.043 -2.767 1.00 98.00 94 HIS A O 1
ATOM 654 N N . THR A 1 95 ? -2.283 -6.667 -4.015 1.00 98.44 95 THR A N 1
ATOM 655 C CA . THR A 1 95 ? -1.442 -5.480 -3.803 1.00 98.44 95 THR A CA 1
ATOM 656 C C . THR A 1 95 ? -2.110 -4.557 -2.797 1.00 98.44 95 THR A C 1
ATOM 658 O O . THR A 1 95 ? -3.260 -4.179 -3.014 1.00 98.44 95 THR A O 1
ATOM 661 N N . VAL A 1 96 ? -1.399 -4.152 -1.748 1.00 98.50 96 VAL A N 1
ATOM 662 C CA . VAL A 1 96 ? -1.887 -3.211 -0.732 1.00 98.50 96 VAL A CA 1
ATOM 663 C C . VAL A 1 96 ? -1.154 -1.882 -0.887 1.00 98.50 96 VAL A C 1
ATOM 665 O O . VAL A 1 96 ? 0.016 -1.777 -0.543 1.00 98.50 96 VAL A O 1
ATOM 668 N N . ASP A 1 97 ? -1.840 -0.863 -1.405 1.00 98.38 97 ASP A N 1
ATOM 669 C CA . ASP A 1 97 ? -1.291 0.486 -1.572 1.00 98.38 97 ASP A CA 1
ATOM 670 C C . ASP A 1 97 ? -1.593 1.356 -0.333 1.00 98.38 97 ASP A C 1
ATOM 672 O O . ASP A 1 97 ? -2.759 1.558 0.018 1.00 98.38 97 ASP A O 1
ATOM 676 N N . ALA A 1 98 ? -0.550 1.902 0.304 1.00 97.62 98 ALA A N 1
ATOM 677 C CA . ALA A 1 98 ? -0.629 2.742 1.504 1.00 97.62 98 ALA A CA 1
ATOM 678 C C . ALA A 1 98 ? -0.874 4.223 1.152 1.00 97.62 98 ALA A C 1
ATOM 680 O O . ALA A 1 98 ? 0.055 5.020 1.024 1.00 97.62 98 ALA A O 1
ATOM 681 N N . TYR A 1 99 ? -2.133 4.610 0.962 1.00 97.50 99 TYR A N 1
ATOM 682 C CA . TYR A 1 99 ? -2.505 5.977 0.605 1.00 97.50 99 TYR A CA 1
ATOM 683 C C . TYR A 1 99 ? -2.455 6.942 1.794 1.00 97.50 99 TYR A C 1
ATOM 685 O O . TYR A 1 99 ? -2.903 6.639 2.905 1.00 97.50 99 TYR A O 1
ATOM 693 N N . GLN A 1 100 ? -1.979 8.152 1.509 1.00 96.06 100 GLN A N 1
ATOM 694 C CA . GLN A 1 100 ? -1.934 9.294 2.417 1.00 96.06 100 GLN A CA 1
ATOM 695 C C . GLN A 1 100 ? -2.660 10.499 1.796 1.00 96.06 100 GLN A C 1
ATOM 697 O O . GLN A 1 100 ? -2.522 10.782 0.601 1.00 96.06 100 GLN A O 1
ATOM 702 N N . GLY A 1 101 ? -3.448 11.203 2.614 1.00 94.88 101 GLY A N 1
ATOM 703 C CA . GLY A 1 101 ? -4.163 12.426 2.235 1.00 94.88 101 GLY A CA 1
ATOM 704 C C . GLY A 1 101 ? -3.280 13.681 2.196 1.00 94.88 101 GLY A C 1
ATOM 705 O O . GLY A 1 101 ? -2.054 13.598 2.260 1.00 94.88 101 GLY A O 1
ATOM 706 N N . GLY A 1 102 ? -3.899 14.854 2.050 1.00 91.12 102 GLY A N 1
ATOM 707 C CA . GLY A 1 102 ? -3.244 16.152 2.277 1.00 91.12 102 GLY A CA 1
ATOM 708 C C . GLY A 1 102 ? -3.133 16.498 3.768 1.00 91.12 102 GLY A C 1
ATOM 709 O O . GLY A 1 102 ? -3.666 15.775 4.600 1.00 91.12 102 GLY A O 1
ATOM 710 N N . ASP A 1 103 ? -2.469 17.603 4.112 1.00 89.25 103 ASP A N 1
ATOM 711 C CA . ASP A 1 103 ? -2.126 17.977 5.502 1.00 89.25 103 ASP A CA 1
ATOM 712 C C . ASP A 1 103 ? -3.321 18.080 6.471 1.00 89.25 103 ASP A C 1
ATOM 714 O O . ASP A 1 103 ? -3.161 17.967 7.687 1.00 89.25 103 ASP A O 1
ATOM 718 N N . ASP A 1 104 ? -4.528 18.300 5.956 1.00 90.06 104 ASP A N 1
ATOM 719 C CA . ASP A 1 104 ? -5.764 18.404 6.727 1.00 90.06 104 ASP A CA 1
ATOM 720 C C . ASP A 1 104 ? -6.492 17.065 6.919 1.00 90.06 104 ASP A C 1
ATOM 722 O O . ASP A 1 104 ? -7.453 17.006 7.697 1.00 90.06 104 ASP A O 1
ATOM 726 N N . ALA A 1 105 ? -6.025 15.991 6.280 1.00 93.38 105 ALA A N 1
ATOM 727 C CA . ALA A 1 105 ? -6.647 14.681 6.356 1.00 93.38 105 ALA A CA 1
ATOM 728 C C . ALA A 1 105 ? -6.721 14.151 7.799 1.00 93.38 105 ALA A C 1
ATOM 730 O O . ALA A 1 105 ? -5.956 14.517 8.698 1.00 93.38 105 ALA A O 1
ATOM 731 N N . LYS A 1 106 ? -7.730 13.311 8.025 1.00 95.69 106 LYS A N 1
ATOM 732 C CA . LYS A 1 106 ? -8.068 12.724 9.332 1.00 95.69 106 LYS A CA 1
ATOM 733 C C . LYS A 1 106 ? -8.029 11.201 9.311 1.00 95.69 106 LYS A C 1
ATOM 735 O O . LYS A 1 106 ? -8.357 10.561 10.303 1.00 95.69 106 LYS A O 1
ATOM 740 N N . SER A 1 107 ? -7.607 10.636 8.187 1.00 96.88 107 SER A N 1
ATOM 741 C CA . SER A 1 107 ? -7.533 9.206 7.966 1.00 96.88 107 SER A CA 1
ATOM 742 C C . SER A 1 107 ? -6.336 8.831 7.103 1.00 96.88 107 SER A C 1
ATOM 744 O O . SER A 1 107 ? -5.790 9.643 6.348 1.00 96.88 107 SER A O 1
ATOM 746 N N . LYS A 1 108 ? -5.966 7.559 7.215 1.00 96.75 108 LYS A N 1
ATOM 747 C CA . LYS A 1 108 ? -5.133 6.826 6.262 1.00 96.75 108 LYS A CA 1
ATOM 748 C C . LYS A 1 108 ? -6.022 5.886 5.464 1.00 96.75 108 LYS A C 1
ATOM 750 O O . LYS A 1 108 ? -7.120 5.546 5.905 1.00 96.75 108 LYS A O 1
ATOM 755 N N . MET A 1 109 ? -5.550 5.443 4.306 1.00 97.88 109 MET A N 1
ATOM 756 C CA . MET A 1 109 ? -6.282 4.471 3.503 1.00 97.88 109 MET A CA 1
ATOM 757 C C . MET A 1 109 ? -5.356 3.401 2.943 1.00 97.88 109 MET A C 1
ATOM 759 O O . MET A 1 109 ? -4.239 3.687 2.520 1.00 97.88 109 MET A O 1
ATOM 763 N N . PHE A 1 110 ? -5.844 2.167 2.931 1.00 98.38 110 PHE A N 1
ATOM 764 C CA . PHE A 1 110 ? -5.212 1.026 2.292 1.00 98.38 110 PHE A CA 1
ATOM 765 C C . PHE A 1 110 ? -6.095 0.580 1.131 1.00 98.38 110 PHE A C 1
ATOM 767 O O . PHE A 1 110 ? -7.236 0.154 1.328 1.00 98.38 110 PHE A O 1
ATOM 774 N N . ALA A 1 111 ? -5.584 0.707 -0.092 1.00 98.31 111 ALA A N 1
ATOM 775 C CA . ALA A 1 111 ? -6.275 0.212 -1.272 1.00 98.31 111 ALA A CA 1
ATOM 776 C C . ALA A 1 111 ? -5.757 -1.185 -1.603 1.00 98.31 111 ALA A C 1
ATOM 778 O O . ALA A 1 111 ? -4.619 -1.338 -2.042 1.00 98.31 111 ALA A O 1
ATOM 779 N N . VAL A 1 112 ? -6.605 -2.194 -1.428 1.00 98.56 112 VAL A N 1
ATOM 780 C CA . VAL A 1 112 ? -6.284 -3.577 -1.776 1.00 98.56 112 VAL A CA 1
ATOM 781 C C . VAL A 1 112 ? -6.771 -3.861 -3.187 1.00 98.56 112 VAL A C 1
ATOM 783 O O . VAL A 1 112 ? -7.966 -3.781 -3.467 1.00 98.56 112 VAL A O 1
ATOM 786 N N . THR A 1 113 ? -5.841 -4.156 -4.090 1.00 98.50 113 THR A N 1
ATOM 787 C CA . THR A 1 113 ? -6.137 -4.627 -5.445 1.00 98.50 113 THR A CA 1
ATOM 788 C C . THR A 1 113 ? -5.990 -6.144 -5.475 1.00 98.50 113 THR A C 1
ATOM 790 O O . THR A 1 113 ? -4.897 -6.655 -5.238 1.00 98.50 113 THR A O 1
ATOM 793 N N . THR A 1 114 ? -7.084 -6.850 -5.733 1.00 98.25 114 THR A N 1
ATOM 794 C CA . THR A 1 114 ? -7.151 -8.315 -5.827 1.00 98.25 114 THR A CA 1
ATOM 795 C C . THR A 1 114 ? -6.420 -8.840 -7.072 1.00 98.25 114 THR A C 1
ATOM 797 O O . THR A 1 114 ? -6.161 -8.069 -8.004 1.00 98.25 114 THR A O 1
ATOM 800 N N . PRO A 1 115 ? -6.127 -10.154 -7.149 1.00 97.00 115 PRO A N 1
ATOM 801 C CA . PRO A 1 115 ? -5.471 -10.754 -8.315 1.00 97.00 115 PRO A CA 1
ATOM 802 C C . PRO A 1 115 ? -6.216 -10.552 -9.646 1.00 97.00 115 PRO A C 1
ATOM 804 O O . PRO A 1 115 ? -5.586 -10.482 -10.699 1.00 97.00 115 PRO A O 1
ATOM 807 N N . ASP A 1 116 ? -7.546 -10.429 -9.616 1.00 97.25 116 ASP A N 1
ATOM 808 C CA . ASP A 1 116 ? -8.383 -10.129 -10.789 1.00 97.25 116 ASP A CA 1
ATOM 809 C C . ASP A 1 116 ? -8.476 -8.621 -11.109 1.00 97.25 116 ASP A C 1
ATOM 811 O O . ASP A 1 116 ? -9.158 -8.219 -12.052 1.00 97.25 116 ASP A O 1
ATOM 815 N N . GLY A 1 117 ? -7.764 -7.775 -10.357 1.00 96.94 117 GLY A N 1
ATOM 816 C CA . GLY A 1 117 ? -7.638 -6.338 -10.594 1.00 96.94 117 GLY A CA 1
ATOM 817 C C . GLY A 1 117 ? -8.711 -5.474 -9.927 1.00 96.94 117 GLY A C 1
ATOM 818 O O . GLY A 1 117 ? -8.728 -4.258 -10.141 1.00 96.94 117 GLY A O 1
ATOM 819 N N . LYS A 1 118 ? -9.602 -6.047 -9.113 1.00 98.00 118 LYS A N 1
ATOM 820 C CA . LYS A 1 118 ? -10.625 -5.286 -8.388 1.00 98.00 118 LYS A CA 1
ATOM 821 C C . LYS A 1 118 ? -10.020 -4.561 -7.185 1.00 98.00 118 LYS A C 1
ATOM 823 O O . LYS A 1 118 ? -9.263 -5.128 -6.407 1.00 98.00 118 LYS A O 1
ATOM 828 N N . ARG A 1 119 ? -10.382 -3.288 -7.003 1.00 98.00 119 ARG A N 1
ATOM 829 C CA . ARG A 1 119 ? -9.904 -2.465 -5.885 1.00 98.00 119 ARG A CA 1
ATOM 830 C C . ARG A 1 119 ? -10.939 -2.348 -4.774 1.00 98.00 119 ARG A C 1
ATOM 832 O O . ARG A 1 119 ? -12.102 -2.044 -5.033 1.00 98.00 119 ARG A O 1
ATOM 839 N N . HIS A 1 120 ? -10.473 -2.507 -3.545 1.00 98.31 120 HIS A N 1
ATOM 840 C CA . HIS A 1 120 ? -11.214 -2.329 -2.304 1.00 98.31 120 HIS A CA 1
ATOM 841 C C . HIS A 1 120 ? -10.491 -1.305 -1.429 1.00 98.31 120 HIS A C 1
ATOM 843 O O . HIS A 1 120 ? -9.263 -1.289 -1.395 1.00 98.31 120 HIS A O 1
ATOM 849 N N . LEU A 1 121 ? -11.235 -0.420 -0.765 1.00 98.12 121 LEU A N 1
ATOM 850 C CA . LEU A 1 121 ? -10.671 0.679 0.022 1.00 98.12 121 LEU A CA 1
ATOM 851 C C . LEU A 1 121 ? -10.968 0.454 1.502 1.00 98.12 121 LEU A C 1
ATOM 853 O O . LEU A 1 121 ? -12.124 0.245 1.866 1.00 98.12 121 LEU A O 1
ATOM 857 N N . TYR A 1 122 ? -9.934 0.545 2.332 1.00 97.88 122 TYR A N 1
ATOM 858 C CA . TYR A 1 122 ? -10.023 0.410 3.781 1.00 97.88 122 TYR A CA 1
ATOM 859 C C . TYR A 1 122 ? -9.463 1.670 4.425 1.00 97.88 122 TYR A C 1
ATOM 861 O O . TYR A 1 122 ? -8.262 1.922 4.354 1.00 97.88 122 TYR A O 1
ATOM 869 N N . GLU A 1 123 ? -10.335 2.487 5.008 1.00 97.06 123 GLU A N 1
ATOM 870 C CA . GLU A 1 123 ? -9.941 3.728 5.673 1.00 97.06 123 GLU A CA 1
ATOM 871 C C . GLU A 1 123 ? -9.801 3.519 7.182 1.00 97.06 123 GLU A C 1
ATOM 873 O O . GLU A 1 123 ? -10.678 2.942 7.824 1.00 97.06 123 GLU A O 1
ATOM 878 N N . HIS A 1 124 ? -8.711 4.036 7.743 1.00 96.00 124 HIS A N 1
ATOM 879 C CA . HIS A 1 124 ? -8.438 4.083 9.177 1.00 96.00 124 HIS A CA 1
ATOM 880 C C . HIS A 1 124 ? -8.487 5.537 9.641 1.00 96.00 124 HIS A C 1
ATOM 882 O O . HIS A 1 124 ? -7.744 6.370 9.121 1.00 96.00 124 HIS A O 1
ATOM 888 N N . GLN A 1 125 ? -9.371 5.859 10.585 1.00 97.38 125 GLN A N 1
ATOM 889 C CA . GLN A 1 125 ? -9.390 7.185 11.208 1.00 97.38 125 GLN A CA 1
ATOM 890 C C . GLN A 1 125 ? -8.211 7.298 12.165 1.00 97.38 125 GLN A C 1
ATOM 892 O O . GLN A 1 125 ? -7.978 6.383 12.944 1.00 97.38 125 GLN A O 1
ATOM 897 N N . LEU A 1 126 ? -7.492 8.418 12.118 1.00 95.75 126 LEU A N 1
ATOM 898 C CA . LEU A 1 126 ? -6.303 8.597 12.945 1.00 95.75 126 LEU A CA 1
ATOM 899 C C . LEU A 1 126 ? -6.652 8.503 14.431 1.00 95.75 126 LEU A C 1
ATOM 901 O O . LEU A 1 126 ? -7.524 9.227 14.924 1.00 95.75 126 LEU A O 1
ATOM 905 N N . ASP A 1 127 ? -5.907 7.669 15.148 1.00 94.44 127 ASP A N 1
ATOM 906 C CA . ASP A 1 127 ? -5.957 7.639 16.600 1.00 94.44 127 ASP A CA 1
ATOM 907 C C . ASP A 1 127 ? -5.291 8.885 17.201 1.00 94.44 127 ASP A C 1
ATOM 909 O O . ASP A 1 127 ? -4.523 9.616 16.565 1.00 94.44 127 ASP A O 1
ATOM 913 N N . ALA A 1 128 ? -5.550 9.131 18.487 1.00 93.62 128 ALA A N 1
ATOM 914 C CA . ALA A 1 128 ? -4.903 10.220 19.205 1.00 93.62 128 ALA A CA 1
ATOM 915 C C . ALA A 1 128 ? -3.365 10.087 19.156 1.00 93.62 128 ALA A C 1
ATOM 917 O O . ALA A 1 128 ? -2.776 9.100 19.613 1.00 93.62 128 ALA A O 1
ATOM 918 N N . GLY A 1 129 ? -2.716 11.120 18.614 1.00 92.06 129 GLY A N 1
ATOM 919 C CA . GLY A 1 129 ? -1.262 11.183 18.462 1.00 92.06 129 GLY A CA 1
ATOM 920 C C . GLY A 1 129 ? -0.701 10.373 17.292 1.00 92.06 129 GLY A C 1
ATOM 921 O O . GLY A 1 129 ? 0.515 10.354 17.134 1.00 92.06 129 GLY A O 1
ATOM 922 N N . GLU A 1 130 ? -1.542 9.723 16.484 1.00 94.25 130 GLU A N 1
ATOM 923 C CA . GLU A 1 130 ? -1.110 9.107 15.230 1.00 94.25 130 GLU A CA 1
ATOM 924 C C . GLU A 1 130 ? -0.748 10.186 14.203 1.00 94.25 130 GLU A C 1
ATOM 926 O O . GLU A 1 130 ? -1.461 11.181 14.028 1.00 94.25 130 GLU A O 1
ATOM 931 N N . LYS A 1 131 ? 0.375 10.000 13.508 1.00 93.44 131 LYS A N 1
ATOM 932 C CA . LYS A 1 131 ? 0.767 10.879 12.406 1.00 93.44 131 LYS A CA 1
ATOM 933 C C . LYS A 1 131 ? -0.022 10.527 11.159 1.00 93.44 131 LYS A C 1
ATOM 935 O O . LYS A 1 131 ? -0.241 9.363 10.855 1.00 93.44 131 LYS A O 1
ATOM 940 N N . LEU A 1 132 ? -0.343 11.544 10.366 1.00 92.88 132 LEU A N 1
ATOM 941 C CA . LEU A 1 132 ? -1.081 11.382 9.115 1.00 92.88 132 LEU A CA 1
ATOM 942 C C . LEU A 1 132 ? -0.355 10.514 8.073 1.00 92.88 132 LEU A C 1
ATOM 944 O O . LEU A 1 132 ? -1.005 9.873 7.248 1.00 92.88 132 LEU A O 1
ATOM 948 N N . ASN A 1 133 ? 0.980 10.527 8.059 1.00 93.12 133 ASN A N 1
ATOM 949 C CA . ASN A 1 133 ? 1.721 9.867 6.992 1.00 93.12 133 ASN A CA 1
ATOM 950 C C . ASN A 1 133 ? 1.480 8.348 6.981 1.00 93.12 133 ASN A C 1
ATOM 952 O O . ASN A 1 133 ? 1.441 7.696 8.024 1.00 93.12 133 ASN A O 1
ATOM 956 N N . ASN A 1 134 ? 1.278 7.795 5.788 1.00 95.00 134 ASN A N 1
ATOM 957 C CA . ASN A 1 134 ? 1.066 6.365 5.583 1.00 95.00 134 ASN A CA 1
ATOM 958 C C . ASN A 1 134 ? 2.269 5.834 4.806 1.00 95.00 134 ASN A C 1
ATOM 960 O O . ASN A 1 134 ? 2.303 5.905 3.578 1.00 95.00 134 ASN A O 1
ATOM 964 N N . SER A 1 135 ? 3.322 5.472 5.540 1.00 94.12 135 SER A N 1
ATOM 965 C CA . SER A 1 135 ? 4.665 5.356 4.954 1.00 94.12 135 SER A CA 1
ATOM 966 C C . SER A 1 135 ? 4.875 4.037 4.231 1.00 94.12 135 SER A C 1
ATOM 968 O O . SER A 1 135 ? 5.555 4.010 3.212 1.00 94.12 135 SER A O 1
ATOM 970 N N . PHE A 1 136 ? 4.287 2.962 4.753 1.00 96.62 136 PHE A N 1
ATOM 971 C CA . PHE A 1 136 ? 4.353 1.636 4.161 1.00 96.62 136 PHE A CA 1
ATOM 972 C C . PHE A 1 136 ? 3.149 0.790 4.578 1.00 96.62 136 PHE A C 1
ATOM 974 O O . PHE A 1 136 ? 2.545 1.026 5.626 1.00 96.62 136 PHE A O 1
ATOM 981 N N . ALA A 1 137 ? 2.853 -0.224 3.777 1.00 97.81 137 ALA A N 1
ATOM 982 C CA . ALA A 1 137 ? 2.075 -1.394 4.142 1.00 97.81 137 ALA A CA 1
ATOM 983 C C . ALA A 1 137 ? 3.016 -2.602 4.209 1.00 97.81 137 ALA A C 1
ATOM 985 O O . ALA A 1 137 ? 3.954 -2.705 3.427 1.00 97.81 137 ALA A O 1
ATOM 986 N N . SER A 1 138 ? 2.772 -3.517 5.142 1.00 97.69 138 SER A N 1
ATOM 987 C CA . SER A 1 138 ? 3.409 -4.832 5.166 1.00 97.69 138 SER A CA 1
ATOM 988 C C . SER A 1 138 ? 2.431 -5.863 5.701 1.00 97.69 138 SER A C 1
ATOM 990 O O . SER A 1 138 ? 1.859 -5.682 6.774 1.00 97.69 138 SER A O 1
ATOM 992 N N . VAL A 1 139 ? 2.205 -6.931 4.951 1.00 98.38 139 VAL A N 1
ATOM 993 C CA . VAL A 1 139 ? 1.308 -8.018 5.329 1.00 98.38 139 VAL A CA 1
ATOM 994 C C . VAL A 1 139 ? 2.126 -9.138 5.968 1.00 98.38 139 VAL A C 1
ATOM 996 O O . VAL A 1 139 ? 3.193 -9.515 5.484 1.00 98.38 139 VAL A O 1
ATOM 999 N N . SER A 1 140 ? 1.644 -9.677 7.087 1.00 97.69 140 SER A N 1
ATOM 1000 C CA . SER A 1 140 ? 2.305 -10.791 7.762 1.00 97.69 140 SER A CA 1
ATOM 1001 C C . SER A 1 140 ? 2.316 -12.049 6.878 1.00 97.69 140 SER A C 1
ATOM 1003 O O . SER A 1 140 ? 1.375 -12.268 6.118 1.00 97.69 140 SER A O 1
ATOM 1005 N N . PRO A 1 141 ? 3.327 -12.934 6.993 1.00 96.62 141 PRO A N 1
ATOM 1006 C CA . PRO A 1 141 ? 3.423 -14.132 6.147 1.00 96.62 141 PRO A CA 1
ATOM 1007 C C . PRO A 1 141 ? 2.233 -15.101 6.232 1.00 96.62 141 PRO A C 1
ATOM 1009 O O . PRO A 1 141 ? 2.016 -15.893 5.321 1.00 96.62 141 PRO A O 1
ATOM 1012 N N . ASP A 1 142 ? 1.483 -15.070 7.335 1.00 97.56 142 ASP A N 1
ATOM 1013 C CA . ASP A 1 142 ? 0.260 -15.851 7.550 1.00 97.56 142 ASP A CA 1
ATOM 1014 C C . ASP A 1 142 ? -1.016 -15.120 7.091 1.00 97.56 142 ASP A C 1
ATOM 1016 O O . ASP A 1 142 ? -2.130 -15.586 7.351 1.00 97.56 142 ASP A O 1
ATOM 1020 N N . ASN A 1 143 ? -0.859 -13.975 6.419 1.00 97.94 143 ASN A N 1
ATOM 1021 C CA . ASN A 1 143 ? -1.926 -13.149 5.866 1.00 97.94 143 ASN A CA 1
ATOM 1022 C C . ASN A 1 143 ? -2.925 -12.612 6.908 1.00 97.94 143 ASN A C 1
ATOM 1024 O O . ASN A 1 143 ? -4.008 -12.161 6.547 1.00 97.94 143 ASN A O 1
ATOM 1028 N N . GLN A 1 144 ? -2.600 -12.656 8.204 1.00 98.31 144 GLN A N 1
ATOM 1029 C CA . GLN A 1 144 ? -3.526 -12.228 9.256 1.00 98.31 144 GLN A CA 1
ATOM 1030 C C . GLN A 1 144 ? -3.447 -10.732 9.553 1.00 98.31 144 GLN A C 1
ATOM 1032 O O . GLN A 1 144 ? -4.460 -10.130 9.914 1.00 98.31 144 GLN A O 1
ATOM 1037 N N . TRP A 1 145 ? -2.278 -10.118 9.399 1.00 98.62 145 TRP A N 1
ATOM 1038 C CA . TRP A 1 145 ? -2.022 -8.771 9.892 1.00 98.62 145 TRP A CA 1
ATOM 1039 C C . TRP A 1 145 ? -1.478 -7.868 8.799 1.00 98.62 145 TRP A C 1
ATOM 1041 O O . TRP A 1 145 ? -0.585 -8.248 8.052 1.00 98.62 145 TRP A O 1
ATOM 1051 N N . LEU A 1 146 ? -2.003 -6.653 8.741 1.00 98.56 146 LEU A N 1
ATOM 1052 C CA . LEU A 1 146 ? -1.421 -5.534 8.024 1.00 98.56 146 LEU A CA 1
ATOM 1053 C C . LEU A 1 146 ? -0.715 -4.638 9.042 1.00 98.56 146 LEU A C 1
ATOM 1055 O O . LEU A 1 146 ? -1.338 -4.160 9.987 1.00 98.56 146 LEU A O 1
ATOM 1059 N N . VAL A 1 147 ? 0.570 -4.392 8.828 1.00 97.94 147 VAL A N 1
ATOM 1060 C CA . VAL A 1 147 ? 1.394 -3.462 9.594 1.00 97.94 147 VAL A CA 1
ATOM 1061 C C . VAL A 1 147 ? 1.643 -2.213 8.758 1.00 97.94 147 VAL A C 1
ATOM 1063 O O . VAL A 1 147 ? 2.005 -2.295 7.587 1.00 97.94 147 VAL A O 1
ATOM 1066 N N . SER A 1 148 ? 1.466 -1.054 9.379 1.00 96.81 148 SER A N 1
ATOM 1067 C CA . SER A 1 148 ? 1.792 0.260 8.827 1.00 96.81 148 SER A CA 1
ATOM 1068 C C . SER A 1 148 ? 2.667 1.022 9.814 1.00 96.81 148 SER A C 1
ATOM 1070 O O . SER A 1 148 ? 2.688 0.724 11.011 1.00 96.81 148 SER A O 1
ATOM 1072 N N . GLY A 1 149 ? 3.394 2.020 9.325 1.00 93.19 149 GLY A N 1
ATOM 1073 C CA . GLY A 1 149 ? 4.249 2.841 10.166 1.00 93.19 149 GLY A CA 1
ATOM 1074 C C . GLY A 1 149 ? 4.344 4.288 9.724 1.00 93.19 149 GLY A C 1
ATOM 1075 O O . GLY A 1 149 ? 3.897 4.695 8.644 1.00 93.19 149 GLY A O 1
ATOM 1076 N N . GLU A 1 150 ? 4.953 5.069 10.610 1.00 92.88 150 GLU A N 1
ATOM 1077 C CA . GLU A 1 150 ? 5.038 6.509 10.473 1.00 92.88 150 GLU A CA 1
ATOM 1078 C C . GLU A 1 150 ? 6.451 6.976 10.120 1.00 92.88 150 GLU A C 1
ATOM 1080 O O . GLU A 1 150 ? 7.448 6.641 10.767 1.00 92.88 150 GLU A O 1
ATOM 1085 N N . TRP A 1 151 ? 6.550 7.833 9.113 1.00 87.31 151 TRP A N 1
ATOM 1086 C CA . TRP A 1 151 ? 7.795 8.471 8.754 1.00 87.31 151 TRP A CA 1
ATOM 1087 C C . TRP A 1 151 ? 8.208 9.434 9.868 1.00 87.31 151 TRP A C 1
ATOM 1089 O O . TRP A 1 151 ? 7.422 10.253 10.365 1.00 87.31 151 TRP A O 1
ATOM 1099 N N . GLY A 1 152 ? 9.466 9.298 10.286 1.00 88.56 152 GLY A N 1
ATOM 1100 C CA . GLY A 1 152 ? 10.044 10.045 11.398 1.00 88.56 152 GLY A CA 1
ATOM 1101 C C . GLY A 1 152 ? 9.573 9.605 12.788 1.00 88.56 152 GLY A C 1
ATOM 1102 O O . GLY A 1 152 ? 9.836 10.332 13.742 1.00 88.56 152 GLY A O 1
ATOM 1103 N N . ASP A 1 153 ? 8.846 8.490 12.929 1.00 87.69 153 ASP A N 1
ATOM 1104 C CA . ASP A 1 153 ? 8.619 7.832 14.226 1.00 87.69 153 ASP A CA 1
ATOM 1105 C C . ASP A 1 153 ? 8.523 6.308 14.070 1.00 87.69 153 ASP A C 1
ATOM 1107 O O . ASP A 1 153 ? 7.454 5.729 13.896 1.00 87.69 153 ASP A O 1
ATOM 1111 N N . GLN A 1 154 ? 9.672 5.640 14.158 1.00 87.75 154 GLN A N 1
ATOM 1112 C CA . GLN A 1 154 ? 9.770 4.184 14.031 1.00 87.75 154 GLN A CA 1
ATOM 1113 C C . GLN A 1 154 ? 9.326 3.432 15.297 1.00 87.75 154 GLN A C 1
ATOM 1115 O O . GLN A 1 154 ? 9.374 2.204 15.321 1.00 87.75 154 GLN A O 1
ATOM 1120 N N . SER A 1 155 ? 8.918 4.141 16.357 1.00 90.19 155 SER A N 1
ATOM 1121 C CA . SER A 1 155 ? 8.478 3.524 17.613 1.00 90.19 155 SER A CA 1
ATOM 1122 C C . SER A 1 155 ? 6.975 3.230 17.655 1.00 90.19 155 SER A C 1
ATOM 1124 O O . SER A 1 155 ? 6.520 2.499 18.535 1.00 90.19 155 SER A O 1
ATOM 1126 N N . ARG A 1 156 ? 6.209 3.751 16.687 1.00 90.56 156 ARG A N 1
ATOM 1127 C CA . ARG A 1 156 ? 4.764 3.544 16.563 1.00 90.56 156 ARG A CA 1
ATOM 1128 C C . ARG A 1 156 ? 4.435 2.798 15.269 1.00 90.56 156 ARG A C 1
ATOM 1130 O O . ARG A 1 156 ? 4.440 3.372 14.183 1.00 90.56 156 ARG A O 1
ATOM 1137 N N . LEU A 1 157 ? 4.095 1.520 15.413 1.00 94.25 157 LEU A N 1
ATOM 1138 C CA . LEU A 1 157 ? 3.516 0.706 14.344 1.00 94.25 157 LEU A CA 1
ATOM 1139 C C . LEU A 1 157 ? 2.004 0.595 14.542 1.00 94.25 157 LEU A C 1
ATOM 1141 O O . LEU A 1 157 ? 1.539 0.387 15.664 1.00 94.25 157 LEU A O 1
ATOM 1145 N N . GLN A 1 158 ? 1.248 0.724 13.456 1.00 95.38 158 GLN A N 1
ATOM 1146 C CA . GLN A 1 158 ? -0.179 0.419 13.422 1.00 95.38 158 GLN A CA 1
ATOM 1147 C C . GLN A 1 158 ? -0.363 -1.014 12.926 1.00 95.38 158 GLN A C 1
ATOM 1149 O O . GLN A 1 158 ? 0.302 -1.418 11.973 1.00 95.38 158 GLN A O 1
ATOM 1154 N N . VAL A 1 159 ? -1.254 -1.777 13.558 1.00 96.81 159 VAL A N 1
ATOM 1155 C CA . VAL A 1 159 ? -1.520 -3.174 13.196 1.00 96.81 159 VAL A CA 1
ATOM 1156 C C . VAL A 1 159 ? -3.021 -3.376 13.043 1.00 96.81 159 VAL A C 1
ATOM 1158 O O . VAL A 1 159 ? -3.787 -3.094 13.962 1.00 96.81 159 VAL A O 1
ATOM 1161 N N . PHE A 1 160 ? -3.428 -3.888 11.888 1.00 96.62 160 PHE A N 1
ATOM 1162 C CA . PHE A 1 160 ? -4.818 -4.123 11.512 1.00 96.62 160 PHE A CA 1
ATOM 1163 C C . PHE A 1 160 ? -5.003 -5.576 11.069 1.00 96.62 160 PHE A C 1
ATOM 1165 O O . PHE A 1 160 ? -4.040 -6.190 10.606 1.00 96.62 160 PHE A O 1
ATOM 1172 N N . PRO A 1 161 ? -6.220 -6.140 11.129 1.00 98.19 161 PRO A N 1
ATOM 1173 C CA . PRO A 1 161 ? -6.545 -7.317 10.331 1.00 98.19 161 PRO A CA 1
ATOM 1174 C C . PRO A 1 161 ? -6.229 -7.045 8.852 1.00 98.19 161 PRO A C 1
ATOM 1176 O O . PRO A 1 161 ? -6.628 -6.008 8.320 1.00 98.19 161 PRO A O 1
ATOM 1179 N N . ALA A 1 162 ? -5.489 -7.942 8.196 1.00 98.44 162 ALA A N 1
ATOM 1180 C CA . ALA A 1 162 ? -5.119 -7.765 6.794 1.00 98.44 162 ALA A CA 1
ATOM 1181 C C . ALA A 1 162 ? -6.377 -7.743 5.905 1.00 98.44 162 ALA A C 1
ATOM 1183 O O . ALA A 1 162 ? -7.093 -8.744 5.859 1.00 98.44 162 ALA A O 1
ATOM 1184 N N . PRO A 1 163 ? -6.679 -6.649 5.189 1.00 97.44 163 PRO A N 1
ATOM 1185 C CA . PRO A 1 163 ? -7.951 -6.558 4.486 1.00 97.44 163 PRO A CA 1
ATOM 1186 C C . PRO A 1 163 ? -8.046 -7.538 3.310 1.00 97.44 163 PRO A C 1
ATOM 1188 O O . PRO A 1 163 ? -7.098 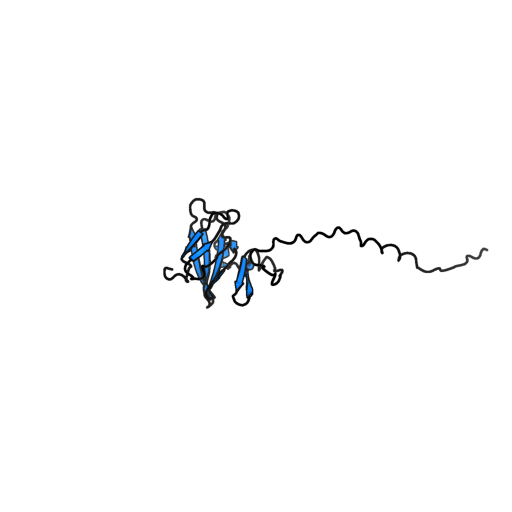-7.656 2.535 1.00 97.44 163 PRO A O 1
ATOM 1191 N N . LEU A 1 164 ? -9.188 -8.225 3.175 1.00 97.38 164 LEU A N 1
ATOM 1192 C CA . LEU A 1 164 ? -9.465 -9.322 2.221 1.00 97.38 164 LEU A CA 1
ATOM 1193 C C . LEU A 1 164 ? -8.662 -10.614 2.431 1.00 97.38 164 LEU A C 1
ATOM 1195 O O . LEU A 1 164 ? -8.992 -11.635 1.832 1.00 97.38 164 LEU A O 1
ATOM 1199 N N . LEU A 1 165 ? -7.626 -10.578 3.263 1.00 97.62 165 LEU A N 1
ATOM 1200 C CA . LEU A 1 165 ? -6.719 -11.695 3.513 1.00 97.62 165 LEU A CA 1
ATOM 1201 C C . LEU A 1 165 ? -6.982 -12.346 4.877 1.00 97.62 165 LEU A C 1
ATOM 1203 O O . LEU A 1 165 ? -6.935 -13.569 5.020 1.00 97.62 165 LEU A O 1
ATOM 1207 N N . ASN A 1 166 ? -7.330 -11.534 5.871 1.00 97.94 166 ASN A N 1
ATOM 1208 C CA . ASN A 1 166 ? -7.784 -11.998 7.166 1.00 97.94 166 ASN A CA 1
ATOM 1209 C C . ASN A 1 166 ? -9.271 -12.410 7.073 1.00 97.94 166 ASN A C 1
ATOM 1211 O O . ASN A 1 166 ? -10.097 -11.586 6.671 1.00 97.94 166 ASN A O 1
ATOM 1215 N N . PRO A 1 167 ? -9.656 -13.628 7.513 1.00 95.12 167 PRO A N 1
ATOM 1216 C CA . PRO A 1 167 ? -11.043 -14.112 7.463 1.00 95.12 167 PRO A CA 1
ATOM 1217 C C . PRO A 1 167 ? -12.079 -13.277 8.234 1.00 95.12 167 PRO A C 1
ATOM 1219 O O . PRO A 1 167 ? -13.275 -13.520 8.098 1.00 95.12 167 PRO A O 1
ATOM 1222 N N . SER A 1 168 ? -11.640 -12.349 9.086 1.00 93.50 168 SER A N 1
ATOM 1223 C CA . SER A 1 168 ? -12.514 -11.430 9.827 1.00 93.50 168 SER A CA 1
ATOM 1224 C C . SER A 1 168 ? -12.852 -10.134 9.077 1.00 93.50 168 SER A C 1
ATOM 1226 O O . SER A 1 168 ? -13.611 -9.325 9.613 1.00 93.50 168 SER A O 1
ATOM 1228 N N . THR A 1 169 ? -12.297 -9.930 7.875 1.00 88.94 169 THR A N 1
ATOM 1229 C CA . THR A 1 169 ? -12.468 -8.711 7.058 1.00 88.94 169 THR A CA 1
ATOM 1230 C C . THR A 1 169 ? -13.358 -8.896 5.839 1.00 88.94 169 THR A C 1
ATOM 1232 O O . THR A 1 169 ? -13.573 -10.055 5.423 1.00 88.94 169 THR A O 1
#

Radius of gyration: 28.37 Å; chains: 1; bounding box: 76×64×72 Å

Secondary structure (DSSP, 8-state):
------------SSSSS-----S-------------TT-----------TTTSSSEEEE-TTS-EEEE-GGGS-HHHHHTT--EE-B-EEETTEEEEEEE--TT--EEEEEEEPTTS-EEEEEEEPPTT--S---BEEE-TTS-EEEEEETTEEEEEEEEEPTTTSTT-